Protein AF-A0A4R0Y4G9-F1 (afdb_monomer)

Structure (mmCIF, N/CA/C/O backbone):
data_AF-A0A4R0Y4G9-F1
#
_entry.id   AF-A0A4R0Y4G9-F1
#
loop_
_atom_site.group_PDB
_atom_site.id
_atom_site.type_symbol
_atom_site.label_atom_id
_atom_site.label_alt_id
_atom_site.label_comp_id
_atom_site.label_asym_id
_atom_site.label_entity_id
_atom_site.label_seq_id
_atom_site.pdbx_PDB_ins_code
_atom_site.Cartn_x
_atom_site.Cartn_y
_atom_site.Cartn_z
_atom_site.occupancy
_atom_site.B_iso_or_equiv
_atom_site.auth_seq_id
_atom_site.auth_comp_id
_atom_site.auth_asym_id
_atom_site.auth_atom_id
_atom_site.pdbx_PDB_model_num
ATOM 1 N N . MET A 1 1 ? 9.398 -50.790 73.396 1.00 39.19 1 MET A N 1
ATOM 2 C CA . MET A 1 1 ? 9.361 -51.479 72.088 1.00 39.19 1 MET A CA 1
ATOM 3 C C . MET A 1 1 ? 8.811 -50.507 71.046 1.00 39.19 1 MET A C 1
ATOM 5 O O . MET A 1 1 ? 7.707 -50.027 71.233 1.00 39.19 1 MET A O 1
ATOM 9 N N . ARG A 1 2 ? 9.654 -50.137 70.063 1.00 43.00 2 ARG A N 1
ATOM 10 C CA . ARG A 1 2 ? 9.392 -49.872 68.620 1.00 43.00 2 ARG A CA 1
ATOM 11 C C . ARG A 1 2 ? 7.901 -49.937 68.182 1.00 43.00 2 ARG A C 1
ATOM 13 O O . ARG A 1 2 ? 7.278 -50.936 68.502 1.00 43.00 2 ARG A O 1
ATOM 20 N N . ILE A 1 3 ? 7.268 -48.992 67.460 1.00 40.34 3 ILE A N 1
ATOM 21 C CA . ILE A 1 3 ? 7.596 -48.293 66.185 1.00 40.34 3 ILE A CA 1
ATOM 22 C C . ILE A 1 3 ? 6.554 -47.160 65.914 1.00 40.34 3 ILE A C 1
ATOM 24 O O . ILE A 1 3 ? 5.402 -47.286 66.319 1.00 40.34 3 ILE A O 1
ATOM 28 N N . LEU A 1 4 ? 6.971 -46.089 65.213 1.00 43.28 4 LEU A N 1
ATOM 29 C CA . LEU A 1 4 ? 6.187 -44.973 64.618 1.00 43.28 4 LEU A CA 1
ATOM 30 C C . LEU A 1 4 ? 5.422 -45.385 63.334 1.00 43.28 4 LEU A C 1
ATOM 32 O O . LEU A 1 4 ? 5.876 -46.291 62.639 1.00 43.28 4 LEU A O 1
ATOM 36 N N . PRO A 1 5 ? 4.347 -44.671 62.939 1.00 47.53 5 PRO A N 1
ATOM 37 C CA . PRO A 1 5 ? 4.454 -43.738 61.793 1.00 47.53 5 PRO A CA 1
ATOM 38 C C . PRO A 1 5 ? 3.669 -42.421 62.035 1.00 47.53 5 PRO A C 1
ATOM 40 O O . PRO A 1 5 ? 2.628 -42.423 62.680 1.00 47.53 5 PRO A O 1
ATOM 43 N N . ALA A 1 6 ? 4.216 -41.229 61.746 1.00 42.06 6 ALA A N 1
ATOM 44 C CA . ALA A 1 6 ? 4.217 -40.546 60.436 1.00 42.06 6 ALA A CA 1
ATOM 45 C C . ALA A 1 6 ? 2.804 -40.527 59.798 1.00 42.06 6 ALA A C 1
ATOM 47 O O . ALA A 1 6 ? 2.247 -41.583 59.550 1.00 42.06 6 ALA A O 1
ATOM 48 N N . ALA A 1 7 ? 2.146 -39.413 59.476 1.00 43.97 7 ALA A N 1
ATOM 49 C CA . ALA A 1 7 ? 2.603 -38.061 59.201 1.00 43.97 7 ALA A CA 1
ATOM 50 C C . ALA A 1 7 ? 1.394 -37.092 59.133 1.00 43.97 7 ALA A C 1
ATOM 52 O O . ALA A 1 7 ? 0.306 -37.497 58.739 1.00 43.97 7 ALA A O 1
ATOM 53 N N . LEU A 1 8 ? 1.668 -35.831 59.494 1.00 39.72 8 LEU A N 1
ATOM 54 C CA . LEU A 1 8 ? 1.218 -34.555 58.905 1.00 39.72 8 LEU A CA 1
ATOM 55 C C . LEU A 1 8 ? -0.283 -34.325 58.618 1.00 39.72 8 LEU A C 1
ATOM 57 O O . LEU A 1 8 ? -0.879 -34.941 57.747 1.00 39.72 8 LEU A O 1
ATOM 61 N N . SER A 1 9 ? -0.907 -33.411 59.373 1.00 42.88 9 SER A N 1
ATOM 62 C CA . SER A 1 9 ? -1.106 -31.973 59.037 1.00 42.88 9 SER A CA 1
ATOM 63 C C . SER A 1 9 ? -2.327 -31.745 58.131 1.00 42.88 9 SER A C 1
ATOM 65 O O . SER A 1 9 ? -2.314 -32.078 56.956 1.00 42.88 9 SER A O 1
ATOM 67 N N . ALA A 1 10 ? -3.470 -31.355 58.701 1.00 41.53 10 ALA A N 1
ATOM 68 C CA . ALA A 1 10 ? -3.904 -29.962 58.914 1.00 41.53 10 ALA A CA 1
ATOM 69 C C . ALA A 1 10 ? -4.220 -29.229 57.585 1.00 41.53 10 ALA A C 1
ATOM 71 O O . ALA A 1 10 ? -3.326 -28.963 56.796 1.00 41.53 10 ALA A O 1
ATOM 72 N N . LEU A 1 11 ? -5.502 -29.089 57.220 1.00 42.09 11 LEU A N 1
ATOM 73 C CA . LEU A 1 11 ? -6.416 -27.972 57.551 1.00 42.09 11 LEU A CA 1
ATOM 74 C C . LEU A 1 11 ? -6.155 -26.705 56.710 1.00 42.09 11 LEU A C 1
ATOM 76 O O . LEU A 1 11 ? -5.132 -26.060 56.887 1.00 42.09 11 LEU A O 1
ATOM 80 N N . LEU A 1 12 ? -7.154 -26.328 55.892 1.00 39.47 12 LEU A N 1
ATOM 81 C CA . LEU A 1 12 ? -7.816 -25.002 55.818 1.00 39.47 12 LEU A CA 1
ATOM 82 C C . LEU A 1 12 ? -8.178 -24.546 54.386 1.00 39.47 12 LEU A C 1
ATOM 84 O O . LEU A 1 12 ? -7.327 -24.285 53.549 1.00 39.47 12 LEU A O 1
ATOM 88 N N . LEU A 1 13 ? -9.496 -24.376 54.222 1.00 42.19 13 LEU A N 1
ATOM 89 C CA . LEU A 1 13 ? -10.208 -23.193 53.715 1.00 42.19 13 LEU A CA 1
ATOM 90 C C . LEU A 1 13 ? -10.055 -22.734 52.255 1.00 42.19 13 LEU A C 1
ATOM 92 O O . LEU A 1 13 ? -9.053 -22.178 51.833 1.00 42.19 13 LEU A O 1
ATOM 96 N N . ALA A 1 14 ? -11.210 -22.817 51.588 1.00 44.09 14 ALA A N 1
ATOM 97 C CA . ALA A 1 14 ? -11.947 -21.703 50.987 1.00 44.09 14 ALA A CA 1
ATOM 98 C C . ALA A 1 14 ? -11.194 -20.750 50.043 1.00 44.09 14 ALA A C 1
ATOM 100 O O . ALA A 1 14 ? -10.453 -19.865 50.454 1.00 44.09 14 ALA A O 1
ATOM 101 N N . GLY A 1 15 ? -11.582 -20.815 48.772 1.00 35.09 15 GLY A N 1
ATOM 102 C CA . GLY A 1 15 ? -11.383 -19.734 47.822 1.00 35.09 15 GLY A CA 1
ATOM 103 C C . GLY A 1 15 ? -12.226 -19.967 46.581 1.00 35.09 15 GLY A C 1
ATOM 104 O O . GLY A 1 15 ? -11.859 -20.762 45.722 1.00 35.09 15 GLY A O 1
ATOM 105 N N . C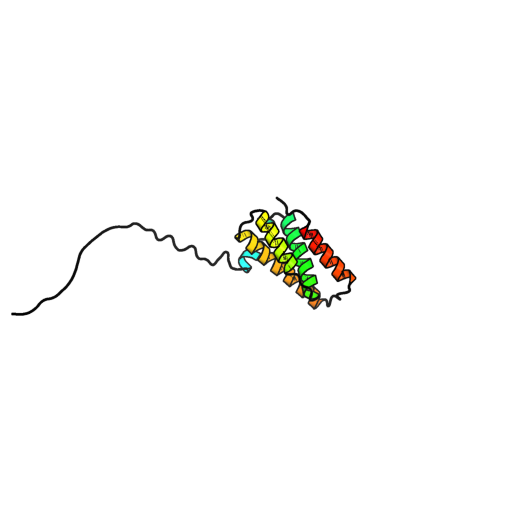YS A 1 16 ? -13.360 -19.269 46.486 1.00 44.69 16 CYS A N 1
ATOM 106 C CA . CYS A 1 16 ? -14.013 -19.007 45.210 1.00 44.69 16 CYS A CA 1
ATOM 107 C C . CYS A 1 16 ? -12.966 -18.462 44.238 1.00 44.69 16 CYS A C 1
ATOM 109 O O . CYS A 1 16 ? -12.461 -17.353 44.387 1.00 44.69 16 CYS A O 1
ATOM 111 N N . SER A 1 1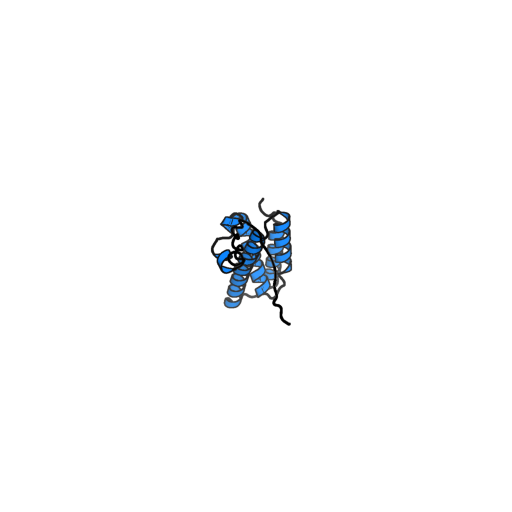7 ? -12.655 -19.239 43.219 1.00 38.88 17 SER A N 1
ATOM 112 C CA . SER A 1 17 ? -12.094 -18.725 41.987 1.00 38.88 17 SER A CA 1
ATOM 113 C C . SER A 1 17 ? -12.743 -19.537 40.890 1.00 38.88 17 SER A C 1
ATOM 115 O O . SER A 1 17 ? -12.303 -20.631 40.551 1.00 38.88 17 SER A O 1
ATOM 117 N N . THR A 1 18 ? -13.845 -19.008 40.357 1.00 49.03 18 THR A N 1
ATOM 118 C CA . THR A 1 18 ? -14.211 -19.266 38.969 1.00 49.03 18 THR A CA 1
ATOM 119 C C . THR A 1 18 ? -12.967 -18.944 38.163 1.00 49.03 18 THR A C 1
ATOM 121 O O . THR A 1 18 ? -12.645 -17.772 37.957 1.00 49.03 18 THR A O 1
ATOM 124 N N . ALA A 1 19 ? -12.217 -19.984 37.807 1.00 42.25 19 ALA A N 1
ATOM 125 C CA . ALA A 1 19 ? -11.122 -19.882 36.875 1.00 42.25 19 ALA A CA 1
ATOM 126 C C . ALA A 1 19 ? -11.721 -19.272 35.610 1.00 42.25 19 ALA A C 1
ATOM 128 O O . ALA A 1 19 ? -12.473 -19.918 34.880 1.00 42.25 19 ALA A O 1
ATOM 129 N N . ARG A 1 20 ? -11.462 -17.978 35.407 1.00 50.62 20 ARG A N 1
ATOM 130 C CA . ARG A 1 20 ? -11.681 -17.320 34.132 1.00 50.62 20 ARG A CA 1
ATOM 131 C C . ARG A 1 20 ? -10.846 -18.137 33.161 1.00 50.62 20 ARG A C 1
ATOM 133 O O . ARG A 1 20 ? -9.622 -18.150 33.283 1.00 50.62 20 ARG A O 1
ATOM 140 N N . ALA A 1 21 ? -11.519 -18.905 32.305 1.00 49.12 21 ALA A N 1
ATOM 141 C CA . ALA A 1 21 ? -10.855 -19.661 31.261 1.00 49.12 21 ALA A CA 1
ATOM 142 C C . ALA A 1 21 ? -9.854 -18.713 30.584 1.00 49.12 21 ALA A C 1
ATOM 144 O O . ALA A 1 21 ? -10.224 -1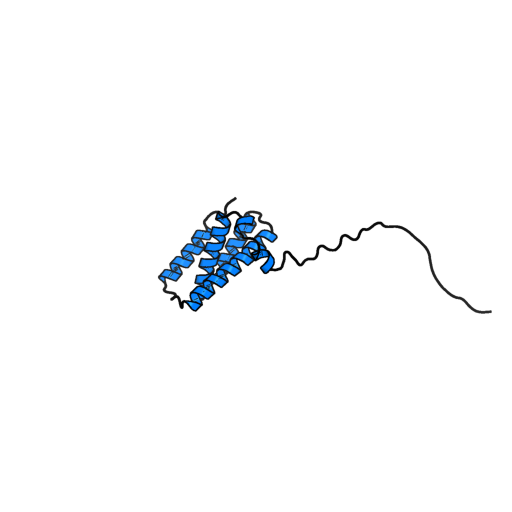7.5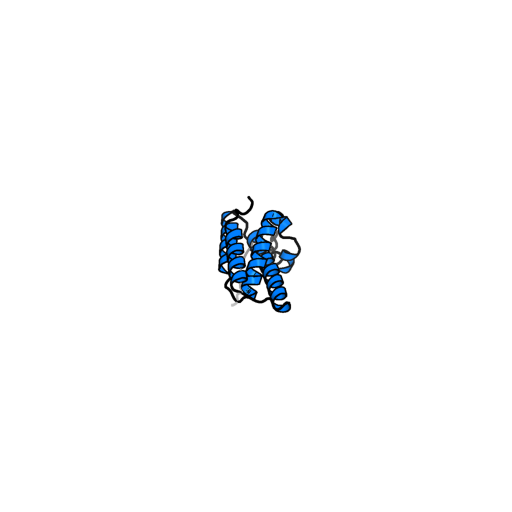60 30.317 1.00 49.12 21 ALA A O 1
ATOM 145 N N . PRO A 1 22 ? -8.591 -19.126 30.382 1.00 46.66 22 PRO A N 1
ATOM 146 C CA . PRO A 1 22 ? -7.647 -18.289 29.666 1.00 46.66 22 PRO A CA 1
ATOM 147 C C . PRO A 1 22 ? -8.299 -17.937 28.332 1.00 46.66 22 PRO A C 1
ATOM 149 O O . PRO A 1 22 ? -8.757 -18.832 27.619 1.00 46.66 22 PRO A O 1
ATOM 152 N N . ALA A 1 23 ? -8.418 -16.639 28.041 1.00 51.50 23 ALA A N 1
ATOM 153 C CA . ALA A 1 23 ? -8.834 -16.176 26.728 1.00 51.50 23 ALA A CA 1
ATOM 154 C C . ALA A 1 23 ? -7.919 -16.877 25.727 1.00 51.50 23 ALA A C 1
ATOM 156 O O . ALA A 1 23 ? -6.714 -16.641 25.740 1.00 51.50 23 ALA A O 1
ATOM 157 N N . THR A 1 24 ? -8.464 -17.820 24.961 1.00 48.00 24 THR A N 1
ATOM 158 C CA . THR A 1 24 ? -7.712 -18.593 23.976 1.00 48.00 24 THR A CA 1
ATOM 159 C C . THR A 1 24 ? -7.015 -17.606 23.044 1.00 48.00 24 THR A C 1
ATOM 161 O O . THR A 1 24 ? -7.706 -16.924 22.281 1.00 48.00 24 THR A O 1
ATOM 164 N N . PRO A 1 25 ? -5.675 -17.501 23.078 1.00 46.53 25 PRO A N 1
ATOM 165 C CA . PRO A 1 25 ? -4.951 -16.688 22.122 1.00 46.53 25 PRO A CA 1
ATOM 166 C C . PRO A 1 25 ? -4.926 -17.498 20.827 1.00 46.53 25 PRO A C 1
ATOM 168 O O . PRO A 1 25 ? -4.064 -18.350 20.634 1.00 46.53 25 PRO A O 1
ATOM 171 N N . GLY A 1 26 ? -5.947 -17.344 19.984 1.00 47.56 26 GLY A N 1
ATOM 172 C CA . GLY A 1 26 ? -6.051 -18.201 18.799 1.00 47.56 26 GLY A CA 1
ATOM 173 C C . GLY A 1 26 ? -7.036 -17.785 17.716 1.00 47.56 26 GLY A C 1
ATOM 174 O O . GLY A 1 26 ? -6.906 -18.271 16.601 1.00 47.56 26 GLY A O 1
ATOM 175 N N . ALA A 1 27 ? -7.992 -16.892 17.992 1.00 49.28 27 ALA A N 1
ATOM 176 C CA . ALA A 1 27 ? -8.964 -16.465 16.977 1.00 49.28 27 ALA A CA 1
ATOM 177 C C . ALA A 1 27 ? -8.572 -15.150 16.274 1.00 49.28 27 ALA A C 1
ATOM 179 O O . ALA A 1 27 ? -8.765 -15.021 15.065 1.00 49.28 27 ALA A O 1
ATOM 180 N N . GLU A 1 28 ? -7.980 -14.198 17.002 1.00 51.97 28 GLU A N 1
ATOM 181 C CA . GLU A 1 28 ? -7.550 -12.894 16.458 1.00 51.97 28 GLU A CA 1
ATOM 182 C C . GLU A 1 28 ? -6.211 -12.956 15.704 1.00 51.97 28 GLU A C 1
ATOM 184 O O . GLU A 1 28 ? -5.855 -12.020 14.993 1.00 51.97 28 GLU A O 1
ATOM 189 N N . SER A 1 29 ? -5.475 -14.066 15.816 1.00 64.31 29 SER A N 1
ATOM 190 C CA . SER A 1 29 ? -4.170 -14.250 15.174 1.00 64.31 29 SER A CA 1
ATOM 191 C C . SER A 1 29 ? -4.204 -15.036 13.860 1.00 64.31 29 SER A C 1
ATOM 193 O O . SER A 1 29 ? -3.183 -15.062 13.173 1.00 64.31 29 SER A O 1
ATOM 195 N N . ASP A 1 30 ? -5.332 -15.647 13.476 1.00 83.38 30 ASP A N 1
ATOM 196 C CA . ASP A 1 30 ? -5.461 -16.318 12.175 1.00 83.38 30 ASP A CA 1
ATOM 197 C C . ASP A 1 30 ? -5.597 -15.273 11.048 1.00 83.38 30 ASP A C 1
ATOM 199 O O . ASP A 1 30 ? -6.589 -14.544 10.991 1.00 83.38 30 ASP A O 1
ATOM 203 N N . PRO A 1 31 ? -4.660 -15.192 10.085 1.00 82.62 31 PRO A N 1
ATOM 204 C CA . PRO A 1 31 ? -4.783 -14.263 8.966 1.00 82.62 31 PRO A CA 1
ATOM 205 C C . PRO A 1 31 ? -6.079 -14.446 8.163 1.00 82.62 31 PRO A C 1
ATOM 207 O O . PRO A 1 31 ? -6.589 -13.481 7.596 1.00 82.62 31 PRO A O 1
ATOM 210 N N . ARG A 1 32 ? -6.643 -15.662 8.110 1.00 86.19 32 ARG A N 1
ATOM 211 C CA . ARG A 1 32 ? -7.906 -15.905 7.397 1.00 86.19 32 ARG A CA 1
ATOM 212 C C . ARG A 1 32 ? -9.096 -15.269 8.103 1.00 86.19 32 ARG A C 1
ATOM 214 O O . ARG A 1 32 ? -9.964 -14.727 7.421 1.00 86.19 32 ARG A O 1
ATOM 221 N N . SER A 1 33 ? -9.129 -15.292 9.436 1.00 85.25 33 SER A N 1
ATOM 222 C CA . SER A 1 33 ? -10.194 -14.636 10.201 1.00 85.25 33 SER A CA 1
ATOM 223 C C . SER A 1 33 ? -10.138 -13.115 10.018 1.00 85.25 33 SER A C 1
ATOM 225 O O . SER A 1 33 ? -11.170 -12.470 9.837 1.00 85.25 33 SER A O 1
ATOM 227 N N . LEU A 1 34 ? -8.934 -12.541 9.927 1.00 86.69 34 LEU A N 1
ATOM 228 C CA . LEU A 1 34 ? -8.735 -11.113 9.660 1.00 86.69 34 LEU A CA 1
ATOM 229 C C . LEU A 1 34 ? -9.180 -10.686 8.249 1.00 86.69 34 LEU A C 1
ATOM 231 O O . LEU A 1 34 ? -9.637 -9.553 8.075 1.00 86.69 34 LEU A O 1
ATOM 235 N N . LEU A 1 35 ? -9.099 -11.583 7.261 1.00 90.56 35 LEU A N 1
ATOM 236 C CA . LEU A 1 35 ? -9.596 -11.354 5.896 1.00 90.56 35 LEU A CA 1
ATOM 237 C C . LEU A 1 35 ? -11.110 -11.574 5.745 1.00 90.56 35 LEU A C 1
ATOM 239 O O . LEU A 1 35 ? -11.686 -11.133 4.752 1.00 90.56 35 LEU A O 1
ATOM 243 N N . ALA A 1 36 ? -11.772 -12.230 6.703 1.00 90.00 36 ALA A N 1
ATOM 244 C CA . ALA A 1 36 ? -13.213 -12.498 6.633 1.00 90.00 36 ALA A CA 1
ATOM 245 C C . ALA A 1 36 ? -14.058 -11.218 6.703 1.00 90.00 36 ALA A C 1
ATOM 247 O O . ALA A 1 36 ? -15.181 -11.169 6.203 1.00 90.00 36 ALA A O 1
ATOM 248 N N . THR A 1 37 ? -13.512 -10.164 7.302 1.00 88.56 37 THR A N 1
ATOM 249 C CA . THR A 1 37 ? -14.179 -8.874 7.412 1.00 88.56 37 THR A CA 1
ATOM 250 C C . THR A 1 37 ? -13.400 -7.838 6.588 1.00 88.56 37 THR A C 1
ATOM 252 O O . THR A 1 37 ? -12.192 -7.682 6.790 1.00 88.56 37 THR A O 1
ATOM 255 N N . PRO A 1 38 ? -14.053 -7.112 5.662 1.00 93.06 38 PRO A N 1
ATOM 256 C CA . PRO A 1 38 ? -13.400 -6.088 4.852 1.00 93.06 38 PRO A CA 1
ATOM 257 C C . PRO A 1 38 ? -12.705 -5.020 5.700 1.00 93.06 38 PRO A C 1
ATOM 259 O O . PRO A 1 38 ? -13.268 -4.537 6.685 1.00 93.06 38 PRO A O 1
ATOM 262 N N . LEU A 1 39 ? -11.515 -4.582 5.280 1.00 94.19 39 LEU A N 1
ATOM 263 C CA . LEU A 1 39 ? -10.763 -3.536 5.986 1.00 94.19 39 LEU A CA 1
ATOM 264 C C . LEU A 1 39 ? -11.552 -2.220 6.112 1.00 94.19 39 LEU A C 1
ATOM 266 O O . LEU A 1 39 ? -11.462 -1.539 7.129 1.00 94.19 39 LEU A O 1
ATOM 270 N N . ALA A 1 40 ? -12.387 -1.901 5.117 1.00 94.12 40 ALA A N 1
ATOM 271 C CA . ALA A 1 40 ? -13.240 -0.712 5.116 1.00 94.12 40 ALA A CA 1
ATOM 272 C C . ALA A 1 40 ? -14.255 -0.679 6.271 1.00 94.12 40 ALA A C 1
ATOM 274 O O . ALA A 1 40 ? -14.650 0.401 6.693 1.00 94.12 40 ALA A O 1
ATOM 275 N N . GLN A 1 41 ? -14.654 -1.837 6.808 1.00 91.00 41 GLN A N 1
ATOM 276 C CA . GLN A 1 41 ? -15.528 -1.896 7.987 1.00 91.00 41 GLN A CA 1
ATOM 277 C C . GLN A 1 41 ? -14.786 -1.544 9.284 1.00 91.00 41 GLN A C 1
ATOM 279 O O . GLN A 1 41 ? -15.422 -1.294 10.299 1.00 91.00 41 GLN A O 1
ATOM 284 N N . THR A 1 42 ? -13.451 -1.532 9.257 1.00 89.38 42 THR A N 1
ATOM 285 C CA . THR A 1 42 ? -12.602 -1.196 10.406 1.00 89.38 42 THR A CA 1
ATOM 286 C C . THR A 1 42 ? -12.096 0.241 10.335 1.00 89.38 42 THR A C 1
ATOM 288 O O . THR A 1 42 ? -12.115 0.939 11.338 1.00 89.38 42 THR A O 1
ATOM 291 N N . LEU A 1 43 ? -11.658 0.692 9.155 1.00 90.00 43 LEU A N 1
ATOM 292 C CA . LEU A 1 43 ? -10.976 1.985 8.989 1.00 90.00 43 LEU A CA 1
ATOM 293 C C . LEU A 1 43 ? -11.791 3.021 8.204 1.00 90.00 43 LEU A C 1
ATOM 295 O O . LEU A 1 43 ? -11.341 4.146 8.018 1.00 90.00 43 LEU A O 1
ATOM 299 N N . GLY A 1 44 ? -12.961 2.638 7.692 1.00 92.81 44 GLY A N 1
ATOM 300 C CA . GLY A 1 44 ? -13.676 3.408 6.680 1.00 92.81 44 GLY A CA 1
ATOM 301 C C . GLY A 1 44 ? -13.166 3.133 5.260 1.00 92.81 44 GLY A C 1
ATOM 302 O O . GLY A 1 44 ? -12.062 2.628 5.035 1.00 92.81 44 GLY A O 1
ATOM 303 N N . ALA A 1 45 ? -14.012 3.438 4.274 1.00 93.25 45 ALA A N 1
ATOM 304 C CA . ALA A 1 45 ? -13.751 3.127 2.868 1.00 93.25 45 ALA A CA 1
ATOM 305 C C . ALA A 1 45 ? -12.547 3.888 2.293 1.00 93.25 45 ALA A C 1
ATOM 307 O O . ALA A 1 45 ? -11.783 3.323 1.513 1.00 93.25 45 ALA A O 1
ATOM 308 N N . GLU A 1 46 ? -12.366 5.146 2.695 1.00 92.44 46 GLU A N 1
ATOM 309 C CA . GLU A 1 46 ? -11.287 6.004 2.200 1.00 92.44 46 GLU A CA 1
ATOM 310 C C . GLU A 1 46 ? -9.908 5.483 2.627 1.00 92.44 46 GLU A C 1
ATOM 312 O O . GLU A 1 46 ? -9.041 5.247 1.784 1.00 92.44 46 GLU A O 1
ATOM 317 N N . GLU A 1 47 ? -9.726 5.220 3.923 1.00 93.06 47 GLU A N 1
ATOM 318 C CA . GLU A 1 47 ? -8.458 4.729 4.465 1.00 93.06 47 GLU A CA 1
ATOM 319 C C . GLU A 1 47 ? -8.134 3.321 3.958 1.00 93.06 47 GLU A C 1
ATOM 321 O O . GLU A 1 47 ? -7.020 3.055 3.502 1.00 93.06 47 GLU A O 1
ATOM 326 N N . ALA A 1 48 ? -9.126 2.426 3.930 1.00 95.06 48 ALA A N 1
ATOM 327 C CA . ALA A 1 48 ? -8.947 1.105 3.337 1.00 95.06 48 ALA A CA 1
ATOM 328 C C . ALA A 1 48 ? -8.577 1.188 1.845 1.00 95.06 48 ALA A C 1
ATOM 330 O O . ALA A 1 48 ? -7.766 0.392 1.367 1.00 95.06 48 ALA A O 1
ATOM 331 N N . GLY A 1 49 ? -9.129 2.165 1.118 1.00 95.75 49 GLY A N 1
ATOM 332 C CA . GLY A 1 49 ? -8.777 2.461 -0.268 1.00 95.75 49 GLY A CA 1
ATOM 333 C C . GLY A 1 49 ? -7.324 2.911 -0.427 1.00 95.75 49 GLY A C 1
ATOM 334 O O . GLY A 1 49 ? -6.623 2.393 -1.299 1.00 95.75 49 GLY A O 1
ATOM 335 N N . ARG A 1 50 ? -6.835 3.805 0.443 1.00 94.56 50 ARG A N 1
ATOM 336 C CA . ARG A 1 50 ? -5.420 4.224 0.466 1.00 94.56 50 ARG A CA 1
ATOM 337 C C . ARG A 1 50 ? -4.480 3.051 0.724 1.00 94.56 50 ARG A C 1
ATOM 339 O O . ARG A 1 50 ? -3.527 2.852 -0.031 1.00 94.56 50 ARG A O 1
ATOM 346 N N . ILE A 1 51 ? -4.771 2.241 1.741 1.00 96.00 51 ILE A N 1
ATOM 347 C CA . ILE A 1 51 ? -3.960 1.066 2.097 1.00 96.00 51 ILE A CA 1
ATOM 348 C C . ILE A 1 51 ? -3.940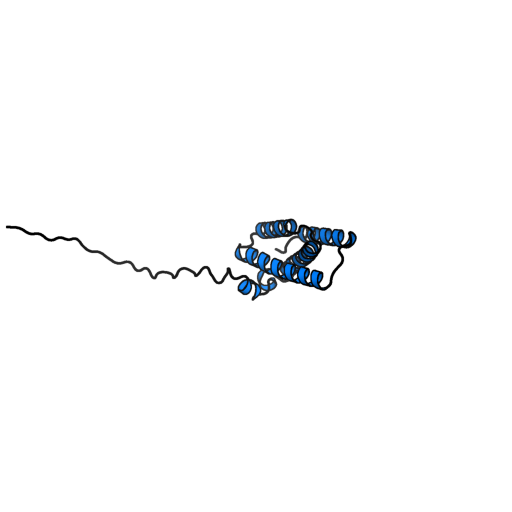 0.060 0.945 1.00 96.00 51 ILE A C 1
ATOM 350 O O . ILE A 1 51 ? -2.886 -0.488 0.615 1.00 96.00 51 ILE A O 1
ATOM 354 N N . ARG A 1 52 ? -5.082 -0.151 0.281 1.00 97.62 52 ARG A N 1
ATOM 355 C CA . ARG A 1 52 ? -5.160 -1.000 -0.910 1.00 97.62 52 ARG A CA 1
ATOM 356 C C . ARG A 1 52 ? -4.316 -0.458 -2.058 1.00 97.62 52 ARG A C 1
ATOM 358 O O . ARG A 1 52 ? -3.517 -1.206 -2.613 1.00 97.62 52 ARG A O 1
ATOM 365 N N . ALA A 1 53 ? -4.443 0.826 -2.385 1.00 96.88 53 ALA A N 1
ATOM 366 C CA . ALA A 1 53 ? -3.662 1.450 -3.451 1.00 96.88 53 ALA A CA 1
ATOM 367 C C . ALA A 1 53 ? -2.148 1.365 -3.184 1.00 96.88 53 ALA A C 1
ATOM 369 O O . ALA A 1 53 ? -1.368 1.168 -4.118 1.00 96.88 53 ALA A O 1
ATOM 370 N N . MET A 1 54 ? -1.740 1.468 -1.914 1.00 96.69 54 MET A N 1
ATOM 371 C CA . MET A 1 54 ? -0.355 1.263 -1.484 1.00 96.69 54 MET A CA 1
ATOM 372 C C . MET A 1 54 ? 0.084 -0.190 -1.677 1.00 96.69 54 MET A C 1
ATOM 374 O O . MET A 1 54 ? 1.169 -0.450 -2.194 1.00 96.69 54 MET A O 1
ATOM 378 N N . ALA A 1 55 ? -0.749 -1.151 -1.275 1.00 98.06 55 ALA A N 1
ATOM 379 C CA . ALA A 1 55 ? -0.468 -2.573 -1.436 1.00 98.06 55 ALA A CA 1
ATOM 380 C C . ALA A 1 55 ? -0.330 -2.975 -2.911 1.00 98.06 55 ALA A C 1
ATOM 382 O O . ALA A 1 55 ? 0.576 -3.728 -3.258 1.00 98.06 55 ALA A O 1
ATOM 383 N N . GLU A 1 56 ? -1.179 -2.433 -3.784 1.00 98.19 56 GLU A N 1
ATOM 384 C CA . GLU A 1 56 ? -1.116 -2.640 -5.233 1.00 98.19 56 GLU A CA 1
ATOM 385 C C . GLU A 1 56 ? 0.176 -2.049 -5.828 1.00 98.19 56 GLU A C 1
ATOM 387 O O . GLU A 1 56 ? 0.894 -2.742 -6.551 1.00 98.19 56 GLU A O 1
ATOM 392 N N . ALA A 1 57 ? 0.545 -0.815 -5.456 1.00 97.38 57 ALA A N 1
ATOM 393 C CA . ALA A 1 57 ? 1.812 -0.208 -5.876 1.00 97.38 57 ALA A CA 1
ATOM 394 C C . ALA A 1 57 ? 3.025 -1.031 -5.405 1.00 97.38 57 ALA A C 1
ATOM 396 O O . ALA A 1 57 ? 3.917 -1.341 -6.196 1.00 97.38 57 ALA A O 1
ATOM 397 N N . ASN A 1 58 ? 3.025 -1.466 -4.143 1.00 98.06 58 ASN A N 1
ATOM 398 C CA . ASN A 1 58 ? 4.066 -2.331 -3.589 1.00 98.06 58 ASN A CA 1
ATOM 399 C C . ASN A 1 58 ? 4.102 -3.709 -4.267 1.00 98.06 58 ASN A C 1
ATOM 401 O O . ASN A 1 58 ? 5.182 -4.263 -4.453 1.00 98.06 58 ASN A O 1
ATOM 405 N N . GLY A 1 59 ? 2.954 -4.250 -4.681 1.00 98.25 59 GLY A N 1
ATOM 406 C CA . GLY A 1 59 ? 2.870 -5.492 -5.452 1.00 98.25 59 GLY A CA 1
ATOM 407 C C . GLY A 1 59 ? 3.541 -5.378 -6.816 1.00 98.25 59 GLY A C 1
ATOM 408 O O . GLY A 1 59 ? 4.298 -6.271 -7.200 1.00 98.25 59 GLY A O 1
ATOM 409 N N . MET A 1 60 ? 3.345 -4.254 -7.507 1.00 98.31 60 MET A N 1
ATOM 410 C CA . MET A 1 60 ? 4.035 -3.963 -8.766 1.00 98.31 60 MET A CA 1
ATOM 411 C C . MET A 1 60 ? 5.539 -3.731 -8.571 1.00 98.31 60 MET A C 1
ATOM 413 O O . MET A 1 60 ? 6.345 -4.243 -9.348 1.00 98.31 60 MET A O 1
ATOM 417 N N . LEU A 1 61 ? 5.947 -3.028 -7.508 1.00 97.44 61 LEU A N 1
ATOM 418 C CA . LEU A 1 61 ? 7.365 -2.895 -7.151 1.00 97.44 61 LEU A CA 1
ATOM 419 C C . LEU A 1 61 ? 8.000 -4.269 -6.882 1.00 97.44 61 LEU A C 1
ATOM 421 O O . LEU A 1 61 ? 9.077 -4.555 -7.404 1.00 97.44 61 LEU A O 1
ATOM 425 N N . ALA A 1 62 ? 7.314 -5.137 -6.133 1.00 97.69 62 ALA A N 1
ATOM 426 C CA . ALA A 1 62 ? 7.775 -6.489 -5.832 1.00 97.69 62 ALA A CA 1
ATOM 427 C C . ALA A 1 62 ? 7.917 -7.354 -7.095 1.00 97.69 62 ALA A C 1
ATOM 429 O O . ALA A 1 62 ? 8.916 -8.060 -7.237 1.00 97.69 62 ALA A O 1
ATOM 430 N N . HIS A 1 63 ? 6.954 -7.279 -8.019 1.00 97.94 63 HIS A N 1
ATOM 431 C CA . HIS A 1 63 ? 7.036 -7.916 -9.338 1.00 97.94 63 HIS A CA 1
ATOM 432 C C . HIS A 1 63 ? 8.292 -7.458 -10.101 1.00 97.94 63 HIS A C 1
ATOM 434 O O . HIS A 1 63 ? 9.098 -8.279 -10.539 1.00 97.94 63 HIS A O 1
ATOM 440 N N . CYS A 1 64 ? 8.545 -6.147 -10.129 1.00 97.38 64 CYS A N 1
ATOM 441 C CA . CYS A 1 64 ? 9.737 -5.560 -10.742 1.00 97.38 64 CYS A CA 1
ATOM 442 C C . CYS A 1 64 ? 11.035 -5.729 -9.925 1.00 97.38 64 CYS A C 1
ATOM 444 O O . CYS A 1 64 ? 12.038 -5.083 -10.232 1.00 97.38 64 CYS A O 1
ATOM 446 N N . ARG A 1 65 ? 11.044 -6.586 -8.891 1.00 96.19 65 ARG A N 1
ATOM 447 C CA . ARG A 1 65 ? 12.195 -6.857 -8.004 1.00 96.19 65 ARG A CA 1
ATOM 448 C C . ARG A 1 65 ? 12.756 -5.610 -7.314 1.00 96.19 65 ARG A C 1
ATOM 450 O O . ARG A 1 65 ? 13.943 -5.540 -6.999 1.00 96.19 65 ARG A O 1
ATOM 457 N N . LEU A 1 66 ? 11.902 -4.626 -7.067 1.00 95.38 66 LEU A N 1
ATOM 458 C CA . LEU A 1 66 ? 12.236 -3.432 -6.309 1.00 95.38 66 LEU A CA 1
ATOM 459 C C . LEU A 1 66 ? 11.815 -3.579 -4.850 1.00 95.38 66 LEU A C 1
ATOM 461 O O . LEU A 1 66 ? 10.825 -4.235 -4.524 1.00 95.38 66 LEU A O 1
ATOM 465 N N . ARG A 1 67 ? 12.572 -2.916 -3.972 1.00 94.12 67 ARG A N 1
ATOM 466 C CA . ARG A 1 67 ? 12.261 -2.849 -2.544 1.00 94.12 67 ARG A CA 1
ATOM 467 C C . ARG A 1 67 ? 10.974 -2.065 -2.322 1.00 94.12 67 ARG A C 1
ATOM 469 O O . ARG A 1 67 ? 10.827 -0.954 -2.826 1.00 94.12 67 ARG A O 1
ATOM 476 N N . TRP A 1 68 ? 10.086 -2.634 -1.523 1.00 95.75 68 TRP A N 1
ATOM 477 C CA . TRP A 1 68 ? 8.792 -2.052 -1.160 1.00 95.75 68 TRP A CA 1
ATOM 478 C C . TRP A 1 68 ? 8.587 -2.004 0.360 1.00 95.75 68 TRP A C 1
ATOM 480 O O . TRP A 1 68 ? 7.719 -1.287 0.858 1.00 95.75 68 TRP A O 1
ATOM 490 N N . GLU A 1 69 ? 9.414 -2.728 1.115 1.00 96.25 69 GLU A N 1
ATOM 491 C CA . GLU A 1 69 ? 9.303 -2.902 2.563 1.00 96.25 69 GLU A CA 1
ATOM 492 C C . GLU A 1 69 ? 9.426 -1.565 3.304 1.00 96.25 69 GLU A C 1
ATOM 494 O O . GLU A 1 69 ? 8.775 -1.360 4.324 1.00 96.25 69 GLU A O 1
ATOM 499 N N . GLY A 1 70 ? 10.207 -0.623 2.760 1.00 94.62 70 GLY A N 1
ATOM 500 C CA . GL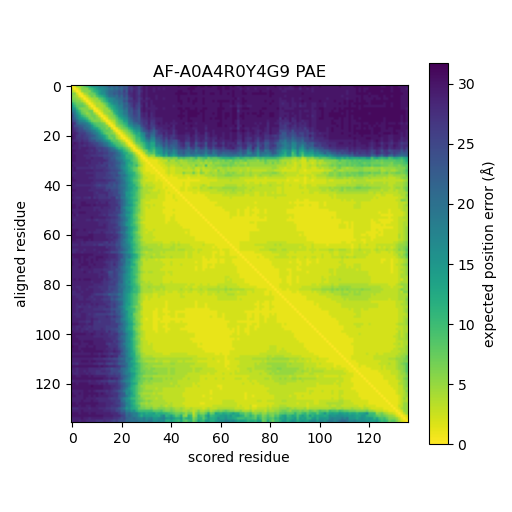Y A 1 70 ? 10.339 0.729 3.310 1.00 94.62 70 GLY A CA 1
ATOM 501 C C . GLY A 1 70 ? 9.036 1.535 3.254 1.00 94.62 70 GLY A C 1
ATOM 502 O O . GLY A 1 70 ? 8.717 2.239 4.211 1.00 94.62 70 GLY A O 1
ATOM 503 N N . TYR A 1 71 ? 8.252 1.393 2.178 1.00 95.50 71 TYR A N 1
ATOM 504 C CA . TYR A 1 71 ? 6.942 2.043 2.064 1.00 95.50 71 TYR A CA 1
ATOM 505 C C . TYR A 1 71 ? 5.947 1.449 3.055 1.00 95.50 71 TYR A C 1
ATOM 507 O O . TYR A 1 71 ? 5.234 2.186 3.733 1.00 95.50 71 TYR A O 1
ATOM 515 N N . PHE A 1 72 ? 5.939 0.119 3.182 1.00 96.00 72 PHE A N 1
ATOM 516 C CA . PHE A 1 72 ? 5.102 -0.565 4.163 1.00 96.00 72 PHE A CA 1
ATOM 517 C C . PHE A 1 72 ? 5.463 -0.159 5.598 1.00 96.00 72 PHE A C 1
ATOM 519 O O . PHE A 1 72 ? 4.576 0.221 6.356 1.00 96.00 72 PHE A O 1
ATOM 526 N N . GLY A 1 73 ? 6.753 -0.152 5.947 1.00 96.06 73 GLY A N 1
ATOM 527 C CA . GLY A 1 73 ? 7.225 0.274 7.265 1.00 96.06 73 GLY A CA 1
ATOM 528 C C . GLY A 1 73 ? 6.767 1.692 7.609 1.00 96.06 73 GLY A C 1
ATOM 529 O O . GLY A 1 73 ? 6.123 1.894 8.636 1.00 96.06 73 GLY A O 1
ATOM 530 N N . ARG A 1 74 ? 6.993 2.657 6.707 1.00 95.06 74 ARG A N 1
ATOM 531 C CA . ARG A 1 74 ? 6.536 4.046 6.891 1.00 95.06 74 ARG A CA 1
ATOM 532 C C . ARG A 1 74 ? 5.021 4.155 7.040 1.00 95.06 74 ARG A C 1
ATOM 534 O O . ARG A 1 74 ? 4.567 4.848 7.942 1.00 95.06 74 ARG A O 1
ATOM 541 N N . MET A 1 75 ? 4.251 3.454 6.206 1.00 95.06 75 MET A N 1
ATOM 542 C CA . MET A 1 75 ? 2.790 3.415 6.322 1.00 95.06 75 MET A CA 1
ATOM 543 C C . MET A 1 75 ? 2.376 2.887 7.700 1.00 95.06 75 MET A C 1
ATOM 545 O O . MET A 1 75 ? 1.557 3.506 8.367 1.00 95.06 75 MET A O 1
ATOM 549 N N . THR A 1 76 ? 2.957 1.779 8.170 1.00 93.62 76 THR A N 1
ATOM 550 C CA . THR A 1 76 ? 2.622 1.242 9.497 1.00 93.62 76 THR A CA 1
ATOM 551 C C . THR A 1 76 ? 2.998 2.196 10.628 1.00 93.62 76 THR A C 1
ATOM 553 O O . THR A 1 76 ? 2.220 2.325 11.565 1.00 93.62 76 THR A O 1
ATOM 556 N N . THR A 1 77 ? 4.121 2.916 10.532 1.00 94.06 77 THR A N 1
ATOM 557 C CA . THR A 1 77 ? 4.479 3.969 11.497 1.00 94.06 77 THR A CA 1
ATOM 558 C C . THR A 1 77 ? 3.431 5.081 11.518 1.00 94.06 77 THR A C 1
ATOM 560 O O . THR A 1 77 ? 2.949 5.412 12.591 1.00 94.06 77 THR A O 1
ATOM 563 N N . GLN A 1 78 ? 2.981 5.569 10.358 1.00 93.31 78 GLN A N 1
ATOM 564 C CA . GLN A 1 78 ? 1.922 6.586 10.292 1.00 93.31 78 GLN A CA 1
ATOM 565 C C . GLN A 1 78 ? 0.616 6.121 10.945 1.00 93.31 78 GLN A C 1
ATOM 567 O O . GLN A 1 78 ? -0.027 6.884 11.656 1.00 93.31 78 GLN A O 1
ATOM 572 N N . GLN A 1 79 ? 0.231 4.858 10.745 1.00 93.31 79 GLN A N 1
ATOM 573 C CA . GLN A 1 79 ? -0.959 4.301 11.394 1.00 93.31 79 GLN A CA 1
ATOM 574 C C . GLN A 1 79 ? -0.798 4.230 12.919 1.00 93.31 79 GLN A C 1
ATOM 576 O O . GLN A 1 79 ? -1.764 4.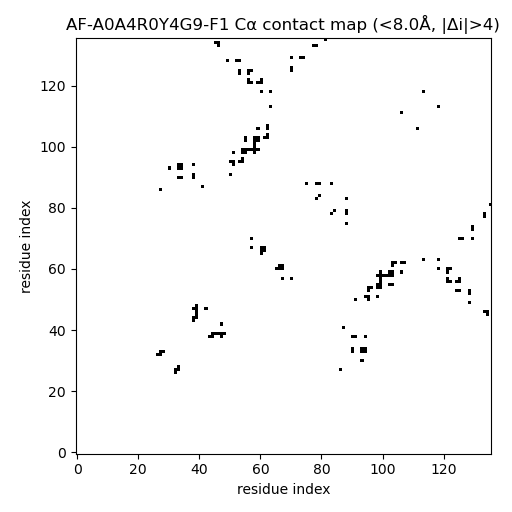433 13.651 1.00 93.31 79 GLN A O 1
ATOM 581 N N . ARG A 1 80 ? 0.420 3.977 13.413 1.00 93.44 80 ARG A N 1
ATOM 582 C CA . ARG A 1 80 ? 0.727 4.011 14.850 1.00 93.44 80 ARG A CA 1
ATOM 583 C C . ARG A 1 80 ? 0.674 5.425 15.413 1.00 93.44 80 ARG A C 1
ATOM 585 O O . ARG A 1 80 ? 0.118 5.607 16.491 1.00 93.44 80 ARG A O 1
ATOM 592 N N . ASP A 1 81 ? 1.167 6.409 14.668 1.00 92.62 81 ASP A N 1
ATOM 593 C CA . ASP A 1 81 ? 1.119 7.824 15.056 1.00 92.62 81 ASP A CA 1
ATOM 594 C C . ASP A 1 81 ? -0.328 8.349 15.168 1.00 92.62 81 ASP A C 1
ATOM 596 O O . ASP A 1 81 ? -0.596 9.285 15.918 1.00 92.62 81 ASP A O 1
ATOM 600 N N . LEU A 1 82 ? -1.283 7.700 14.489 1.00 89.88 82 LEU A N 1
ATOM 601 C CA . LEU A 1 82 ? -2.724 7.933 14.644 1.00 89.88 82 LEU A CA 1
ATOM 602 C C . LEU A 1 82 ? -3.363 7.225 15.854 1.00 89.88 82 LEU A C 1
ATOM 604 O O . LEU A 1 82 ? -4.585 7.226 15.986 1.00 89.88 82 LEU A O 1
ATOM 608 N N . ASN A 1 83 ? -2.579 6.607 16.737 1.00 92.06 83 ASN A N 1
ATOM 609 C CA . ASN A 1 83 ? -3.066 5.821 17.876 1.00 92.06 83 ASN A CA 1
ATOM 610 C C . ASN A 1 83 ? -3.953 4.618 17.490 1.00 92.06 83 ASN A C 1
ATOM 612 O O . ASN A 1 83 ? -4.824 4.219 18.267 1.00 92.06 83 ASN A O 1
ATOM 616 N N . ARG A 1 84 ? -3.740 4.008 16.313 1.00 90.81 84 ARG A N 1
ATOM 617 C CA . ARG A 1 84 ? -4.400 2.738 15.957 1.00 90.81 84 ARG A CA 1
ATOM 618 C C . ARG A 1 84 ? -3.982 1.629 16.919 1.00 90.81 84 ARG A C 1
ATOM 620 O O . ARG A 1 84 ? -2.814 1.520 17.297 1.00 90.81 84 ARG A O 1
ATOM 627 N N . SER A 1 85 ? -4.930 0.767 17.270 1.00 92.62 85 SER A N 1
ATOM 628 C CA . SER A 1 85 ? -4.664 -0.409 18.100 1.00 92.62 85 SER A CA 1
ATOM 629 C C . SER A 1 85 ? -3.783 -1.432 17.371 1.00 92.62 85 SER A C 1
ATOM 631 O O . SER A 1 85 ? -3.802 -1.529 16.143 1.00 92.62 85 SER A O 1
ATOM 633 N N . GLU A 1 86 ? -3.050 -2.270 18.113 1.00 91.94 86 GLU A N 1
ATOM 634 C CA . GLU A 1 86 ? -2.255 -3.355 17.508 1.00 91.94 86 GLU A CA 1
ATOM 635 C C . GLU A 1 86 ? -3.107 -4.311 16.661 1.00 91.94 86 GLU A C 1
ATOM 637 O O . GLU A 1 86 ? -2.650 -4.784 15.621 1.00 91.94 86 GLU A O 1
ATOM 642 N N . ALA A 1 87 ? -4.359 -4.555 17.061 1.00 90.69 87 ALA A N 1
ATOM 643 C CA . ALA A 1 87 ? -5.291 -5.390 16.308 1.00 90.69 87 ALA A CA 1
ATOM 644 C C . ALA A 1 87 ? -5.629 -4.775 14.938 1.00 90.69 87 ALA A C 1
ATOM 646 O O . ALA A 1 87 ? -5.640 -5.474 13.921 1.00 90.69 87 ALA A O 1
ATOM 647 N N . GLU A 1 88 ? -5.848 -3.458 14.879 1.00 93.00 88 GLU A N 1
ATOM 648 C CA . GLU A 1 88 ? -6.035 -2.747 13.611 1.00 93.00 88 GLU A CA 1
ATOM 649 C C . GLU A 1 88 ? -4.765 -2.788 12.760 1.00 93.00 88 GLU A C 1
ATOM 651 O O . GLU A 1 88 ? -4.846 -3.091 11.571 1.00 93.00 88 GLU A O 1
ATOM 656 N N . ILE A 1 89 ? -3.586 -2.561 13.350 1.00 94.44 89 ILE A N 1
ATOM 657 C CA . ILE A 1 89 ? -2.308 -2.622 12.624 1.00 94.44 89 ILE A CA 1
ATOM 658 C C . ILE A 1 89 ? -2.061 -4.017 12.039 1.00 94.44 89 ILE A C 1
ATOM 660 O O . ILE A 1 89 ? -1.682 -4.144 10.872 1.00 94.44 89 ILE A O 1
ATOM 664 N N . GLN A 1 90 ? -2.316 -5.076 12.808 1.00 93.75 90 GLN A N 1
ATOM 665 C CA . GLN A 1 90 ? -2.196 -6.454 12.335 1.00 93.75 90 GLN A CA 1
ATOM 666 C C . GLN A 1 90 ? -3.134 -6.714 11.154 1.00 93.75 90 GLN A C 1
ATOM 668 O O . GLN A 1 90 ? -2.748 -7.318 10.151 1.00 93.75 90 GLN A O 1
ATOM 673 N N . ARG A 1 91 ? -4.362 -6.210 11.236 1.00 94.75 91 ARG A N 1
ATOM 674 C CA . ARG A 1 91 ? -5.353 -6.341 10.174 1.00 94.75 91 ARG A CA 1
ATOM 675 C C . ARG A 1 91 ? -4.970 -5.567 8.912 1.00 94.75 91 ARG A C 1
ATOM 677 O O . ARG A 1 91 ? -5.134 -6.100 7.815 1.00 94.75 91 ARG A O 1
ATOM 684 N N . ILE A 1 92 ? -4.410 -4.363 9.055 1.00 95.56 92 ILE A N 1
ATOM 685 C CA . ILE A 1 92 ? -3.812 -3.590 7.954 1.00 95.56 92 ILE A CA 1
ATOM 686 C C . ILE A 1 92 ? -2.712 -4.406 7.281 1.00 95.56 92 ILE A C 1
ATOM 688 O O . ILE A 1 92 ? -2.718 -4.540 6.060 1.00 95.56 92 ILE A O 1
ATOM 692 N N . ALA A 1 93 ? -1.798 -4.987 8.061 1.00 96.06 93 ALA A N 1
ATOM 693 C CA . ALA A 1 93 ? -0.694 -5.786 7.540 1.00 96.06 93 ALA A CA 1
ATOM 694 C C . ALA A 1 93 ? -1.183 -7.016 6.757 1.00 96.06 93 ALA A C 1
ATOM 696 O O . ALA A 1 93 ? -0.683 -7.295 5.667 1.00 96.06 93 ALA A O 1
ATOM 697 N N . VAL A 1 94 ? -2.192 -7.723 7.273 1.00 96.94 94 VAL A N 1
ATOM 698 C CA . VAL A 1 94 ? -2.767 -8.904 6.613 1.00 96.94 94 VAL A CA 1
ATOM 699 C C . VAL A 1 94 ? -3.464 -8.537 5.302 1.00 96.94 94 VAL A C 1
ATOM 701 O O . VAL A 1 94 ? -3.202 -9.164 4.272 1.00 96.94 94 VAL A O 1
ATOM 704 N N . TRP A 1 95 ? -4.309 -7.502 5.303 1.00 97.75 95 TRP A N 1
ATOM 705 C CA . TRP A 1 95 ? -4.978 -7.037 4.084 1.00 97.75 95 TRP A CA 1
ATOM 706 C C . TRP A 1 95 ? -3.989 -6.488 3.051 1.00 97.75 95 TRP A C 1
ATOM 708 O O . TRP A 1 95 ? -4.096 -6.812 1.866 1.00 97.75 95 TRP A O 1
ATOM 718 N N . HIS A 1 96 ? -2.987 -5.723 3.495 1.00 97.88 96 HIS A N 1
ATOM 719 C CA . HIS A 1 96 ? -1.901 -5.241 2.642 1.00 97.88 96 HIS A CA 1
ATOM 720 C C . HIS A 1 96 ? -1.160 -6.407 1.983 1.00 97.88 96 HIS A C 1
ATOM 722 O O . HIS A 1 96 ? -1.056 -6.448 0.758 1.00 97.88 96 HIS A O 1
ATOM 728 N N . GLY A 1 97 ? -0.743 -7.409 2.762 1.00 97.88 97 GLY A N 1
ATOM 729 C CA . GLY A 1 97 ? -0.071 -8.599 2.243 1.00 97.88 97 GLY A CA 1
ATOM 730 C C . GLY A 1 97 ? -0.923 -9.381 1.238 1.00 97.88 97 GLY A C 1
ATOM 731 O O . GLY A 1 97 ? -0.413 -9.827 0.205 1.00 97.88 97 GLY A O 1
ATOM 732 N N . TYR A 1 98 ? -2.231 -9.502 1.489 1.00 98.31 98 TYR A N 1
ATOM 733 C CA . TYR A 1 98 ? -3.168 -10.137 0.561 1.00 98.31 98 TYR A CA 1
ATOM 734 C C . TYR A 1 98 ? -3.226 -9.410 -0.793 1.00 98.31 98 TYR A C 1
ATOM 736 O O . TYR A 1 98 ? -3.034 -10.040 -1.839 1.00 98.31 98 TYR A O 1
ATOM 744 N N . TRP A 1 99 ? -3.446 -8.091 -0.794 1.00 98.50 99 TRP A N 1
ATOM 745 C CA . TRP A 1 99 ? -3.533 -7.298 -2.026 1.00 98.50 99 TRP A CA 1
ATOM 746 C C . TRP A 1 99 ? -2.200 -7.202 -2.765 1.00 98.50 99 TRP A C 1
ATOM 748 O O . TRP A 1 99 ? -2.175 -7.353 -3.989 1.00 98.50 99 TRP A O 1
ATOM 758 N N . LEU A 1 100 ? -1.094 -7.031 -2.039 1.00 98.25 100 LEU A N 1
ATOM 759 C CA . LEU A 1 100 ? 0.257 -7.048 -2.597 1.00 98.25 100 LEU A CA 1
ATOM 760 C C . LEU A 1 100 ? 0.516 -8.367 -3.320 1.00 98.25 100 LEU A C 1
ATOM 762 O O . LEU A 1 100 ? 0.898 -8.374 -4.491 1.00 98.25 100 LEU A O 1
ATOM 766 N N . GLY A 1 101 ? 0.267 -9.492 -2.644 1.00 98.19 101 GLY A N 1
ATOM 767 C CA . GLY A 1 101 ? 0.470 -10.819 -3.215 1.00 98.19 101 GLY A CA 1
ATOM 768 C C . GLY A 1 101 ? -0.433 -11.078 -4.420 1.00 98.19 101 GLY A C 1
ATOM 769 O O . GLY A 1 101 ? 0.015 -11.671 -5.399 1.00 98.19 101 GLY A O 1
ATOM 770 N N . SER A 1 102 ? -1.686 -10.619 -4.369 1.00 98.38 102 SER A N 1
ATOM 771 C CA . SER A 1 102 ? -2.622 -10.714 -5.494 1.00 98.38 102 SER A CA 1
ATOM 772 C C . SER A 1 102 ? -2.122 -9.935 -6.712 1.00 98.38 102 SER A C 1
ATOM 774 O O . SER A 1 102 ? -2.030 -10.494 -7.804 1.00 98.38 102 SER A O 1
ATOM 776 N N . THR A 1 103 ? -1.716 -8.680 -6.507 1.00 98.50 103 THR A N 1
ATOM 777 C CA . THR A 1 103 ? -1.221 -7.793 -7.569 1.00 98.50 103 THR A CA 1
ATOM 778 C C . THR A 1 103 ? 0.057 -8.334 -8.190 1.00 98.50 103 THR A C 1
ATOM 780 O O . THR A 1 103 ? 0.141 -8.459 -9.407 1.00 98.50 103 THR A O 1
ATOM 783 N N . ARG A 1 104 ? 1.025 -8.745 -7.359 1.00 98.44 104 ARG A N 1
ATOM 784 C CA . ARG A 1 104 ? 2.269 -9.359 -7.832 1.00 98.44 104 ARG A CA 1
ATOM 785 C C . ARG A 1 104 ? 1.992 -10.596 -8.684 1.00 98.44 104 ARG A C 1
ATOM 787 O O . ARG A 1 104 ? 2.524 -10.699 -9.779 1.00 98.44 104 ARG A O 1
ATOM 794 N N . ARG A 1 105 ? 1.149 -11.523 -8.209 1.00 98.62 105 ARG A N 1
ATOM 795 C CA . ARG A 1 105 ? 0.821 -12.745 -8.965 1.00 98.62 105 ARG A CA 1
ATOM 796 C C . ARG A 1 105 ? 0.120 -12.439 -10.285 1.00 98.62 105 ARG A C 1
ATOM 798 O O . ARG A 1 105 ? 0.357 -13.143 -11.259 1.00 98.62 105 ARG A O 1
ATOM 805 N N . ALA A 1 106 ? -0.746 -11.426 -10.314 1.00 98.50 106 ALA A N 1
ATOM 806 C CA . ALA A 1 106 ? -1.378 -10.982 -11.550 1.00 98.50 106 ALA A CA 1
ATOM 807 C C . ALA A 1 106 ? -0.335 -10.439 -12.536 1.00 98.50 106 ALA A C 1
ATOM 809 O O . ALA A 1 106 ? -0.287 -10.904 -13.667 1.00 98.50 106 ALA A O 1
ATOM 810 N N . ALA A 1 107 ? 0.555 -9.554 -12.083 1.00 98.12 107 ALA A N 1
ATOM 811 C CA . ALA A 1 107 ? 1.628 -9.005 -12.909 1.00 98.12 107 ALA A CA 1
ATOM 812 C C . ALA A 1 107 ? 2.614 -10.077 -13.410 1.00 98.12 107 ALA A C 1
ATOM 814 O O . ALA A 1 107 ? 2.992 -10.061 -14.578 1.00 98.12 107 ALA A O 1
ATOM 815 N N . ASP A 1 108 ? 2.979 -11.038 -12.551 1.00 98.25 108 ASP A N 1
ATOM 816 C CA . ASP A 1 108 ? 3.823 -12.188 -12.902 1.00 98.25 108 ASP A CA 1
ATOM 817 C C . ASP A 1 108 ? 3.160 -13.046 -13.996 1.00 98.25 108 ASP A C 1
ATOM 819 O O . ASP A 1 108 ? 3.803 -13.404 -14.983 1.00 98.25 108 ASP A O 1
ATOM 823 N N . ARG A 1 109 ? 1.865 -13.359 -13.840 1.00 98.44 109 ARG A N 1
ATOM 824 C CA . ARG A 1 109 ? 1.083 -14.140 -14.813 1.00 98.44 109 ARG A CA 1
ATOM 825 C C . ARG A 1 109 ? 0.959 -13.416 -16.152 1.00 98.44 109 ARG A C 1
ATOM 827 O O . ARG A 1 109 ? 1.099 -14.050 -17.194 1.00 98.44 109 ARG A O 1
ATOM 834 N N . ASP A 1 110 ? 0.702 -12.114 -16.108 1.00 98.19 110 ASP A N 1
ATOM 835 C CA . ASP A 1 110 ? 0.456 -11.289 -17.291 1.00 98.19 110 ASP A CA 1
ATOM 836 C C . ASP A 1 110 ? 1.771 -10.789 -17.930 1.00 98.19 110 ASP A C 1
ATOM 838 O O . ASP A 1 110 ? 1.738 -10.083 -18.934 1.00 98.19 110 ASP A O 1
ATOM 842 N N . GLN A 1 111 ? 2.926 -11.179 -17.369 1.00 97.31 111 GLN A N 1
ATOM 843 C CA . GLN A 1 111 ? 4.274 -10.851 -17.848 1.00 97.31 111 GLN A CA 1
ATOM 844 C C . GLN A 1 111 ? 4.477 -9.350 -18.091 1.00 97.31 111 GLN A C 1
ATOM 846 O O . GLN A 1 111 ? 5.034 -8.934 -19.110 1.00 97.31 111 GLN A O 1
ATOM 851 N N . ILE A 1 112 ? 4.016 -8.524 -17.150 1.00 96.81 112 ILE A N 1
ATOM 852 C CA . ILE A 1 112 ? 4.131 -7.070 -17.266 1.00 96.81 112 ILE A CA 1
ATOM 853 C C . ILE A 1 112 ? 5.615 -6.677 -17.357 1.00 96.81 112 ILE A C 1
ATOM 855 O O . ILE A 1 112 ? 6.448 -7.083 -16.554 1.00 96.81 112 ILE A O 1
ATOM 859 N N . ALA A 1 113 ? 5.973 -5.877 -18.360 1.00 97.12 113 ALA A N 1
ATOM 860 C CA . ALA A 1 113 ? 7.326 -5.343 -18.456 1.00 97.12 113 ALA A CA 1
ATOM 861 C C . ALA A 1 113 ? 7.558 -4.257 -17.394 1.00 97.12 113 ALA A C 1
ATOM 863 O O . ALA A 1 113 ? 6.641 -3.532 -17.014 1.00 97.12 113 ALA A O 1
ATOM 864 N N . CYS A 1 114 ? 8.814 -4.079 -16.980 1.00 97.19 114 CYS A N 1
ATOM 865 C CA . CYS A 1 114 ? 9.216 -3.078 -15.988 1.00 97.19 114 CYS A CA 1
ATOM 866 C C . CYS A 1 114 ? 10.071 -1.957 -16.613 1.00 97.19 114 CYS A C 1
ATOM 868 O O . CYS A 1 114 ? 11.252 -1.833 -16.272 1.00 97.19 114 CYS A O 1
ATOM 870 N N . PRO A 1 115 ? 9.529 -1.149 -17.549 1.00 97.12 115 PRO A N 1
ATOM 871 C CA . PRO A 1 115 ? 10.261 -0.024 -18.120 1.00 97.12 115 PRO A CA 1
ATOM 872 C C . PRO A 1 115 ? 10.488 1.067 -17.067 1.00 97.12 115 PRO A C 1
ATOM 874 O O . PRO A 1 115 ? 9.706 1.213 -16.127 1.00 97.12 115 PRO A O 1
ATOM 877 N N . ALA A 1 116 ? 11.540 1.871 -17.245 1.00 95.25 116 ALA A N 1
ATOM 878 C CA . ALA A 1 116 ? 11.935 2.903 -16.282 1.00 95.25 116 ALA A CA 1
ATOM 879 C C . ALA A 1 116 ? 10.790 3.868 -15.915 1.00 95.25 116 ALA A C 1
ATOM 881 O O . ALA A 1 116 ? 10.648 4.222 -14.748 1.00 95.25 116 ALA A O 1
ATOM 882 N N . GLU A 1 117 ? 9.943 4.231 -16.880 1.00 95.25 117 GLU A N 1
ATOM 883 C CA . GLU A 1 117 ? 8.783 5.105 -16.669 1.00 95.25 117 GLU A CA 1
ATOM 884 C C . GLU A 1 117 ? 7.768 4.512 -15.681 1.00 95.25 117 GLU A C 1
ATOM 886 O O . GLU A 1 117 ? 7.364 5.184 -14.730 1.00 95.25 117 GLU A O 1
ATOM 891 N N . LEU A 1 118 ? 7.431 3.224 -15.832 1.00 93.00 118 LEU A N 1
ATOM 892 C CA . LEU A 1 118 ? 6.564 2.518 -14.887 1.00 93.00 118 LEU A CA 1
ATOM 893 C C . LEU A 1 118 ? 7.183 2.520 -13.486 1.00 93.00 118 LEU A C 1
ATOM 895 O O . LEU A 1 118 ? 6.496 2.788 -12.504 1.00 93.00 118 LEU A O 1
ATOM 899 N N . LEU A 1 119 ? 8.489 2.253 -13.381 1.00 93.19 119 LEU A N 1
ATOM 900 C CA . LEU A 1 119 ? 9.179 2.214 -12.090 1.00 93.19 119 LEU A CA 1
ATOM 901 C C . LEU A 1 119 ? 9.170 3.575 -11.386 1.00 93.19 119 LEU A C 1
ATOM 903 O O . LEU A 1 119 ? 8.988 3.630 -10.169 1.00 93.19 119 LEU A O 1
ATOM 907 N N . THR A 1 120 ? 9.371 4.662 -12.130 1.00 94.12 120 THR A N 1
ATOM 908 C CA . THR A 1 120 ? 9.274 6.031 -11.606 1.00 94.12 120 THR A CA 1
ATOM 909 C C . THR A 1 120 ? 7.856 6.315 -11.124 1.00 94.12 120 THR A C 1
ATOM 911 O O . THR A 1 120 ? 7.677 6.664 -9.958 1.00 94.12 120 THR A O 1
ATOM 914 N N . SER A 1 121 ? 6.850 6.037 -11.957 1.00 94.38 121 SER A N 1
ATOM 915 C CA . SER A 1 121 ? 5.440 6.251 -11.617 1.00 94.38 121 SER A CA 1
ATOM 916 C C . SER A 1 121 ? 5.006 5.469 -10.369 1.00 94.38 121 SER A C 1
ATOM 918 O O . SER A 1 121 ? 4.323 6.006 -9.497 1.00 94.38 121 SER A O 1
ATOM 920 N N . LEU A 1 122 ? 5.451 4.217 -10.215 1.00 93.56 122 LEU A N 1
ATOM 921 C CA . LEU A 1 122 ? 5.142 3.397 -9.039 1.00 93.56 122 LEU A CA 1
ATOM 922 C C . LEU A 1 122 ? 5.746 3.964 -7.750 1.00 93.56 122 LEU A C 1
ATOM 924 O O . LEU A 1 122 ? 5.073 3.987 -6.719 1.00 93.56 122 LEU A O 1
ATOM 928 N N . ARG A 1 123 ? 6.997 4.439 -7.799 1.00 93.81 123 ARG A N 1
ATOM 929 C CA . ARG A 1 123 ? 7.654 5.069 -6.642 1.00 93.81 123 ARG A CA 1
ATOM 930 C C . ARG A 1 123 ? 6.988 6.388 -6.276 1.00 93.81 123 ARG A C 1
ATOM 932 O O . ARG A 1 123 ? 6.729 6.626 -5.101 1.00 93.81 123 ARG A O 1
ATOM 939 N N . GLU A 1 124 ? 6.677 7.220 -7.267 1.00 94.94 124 GLU A N 1
ATOM 940 C CA . GLU A 1 124 ? 5.962 8.483 -7.066 1.00 94.94 124 GLU A CA 1
ATOM 941 C C . GLU A 1 124 ? 4.573 8.254 -6.478 1.00 94.94 124 GLU A C 1
ATOM 943 O O . GLU A 1 124 ? 4.180 8.954 -5.548 1.00 94.94 124 GLU A O 1
ATOM 948 N N . ARG A 1 125 ? 3.856 7.232 -6.954 1.00 93.94 125 ARG A N 1
ATOM 949 C CA . ARG A 1 125 ? 2.559 6.835 -6.404 1.00 93.94 125 ARG A CA 1
ATOM 950 C C . ARG A 1 125 ? 2.676 6.385 -4.949 1.00 93.94 125 ARG A C 1
ATOM 952 O O . ARG A 1 125 ? 1.897 6.851 -4.122 1.00 93.94 125 ARG A O 1
ATOM 959 N N . ALA A 1 1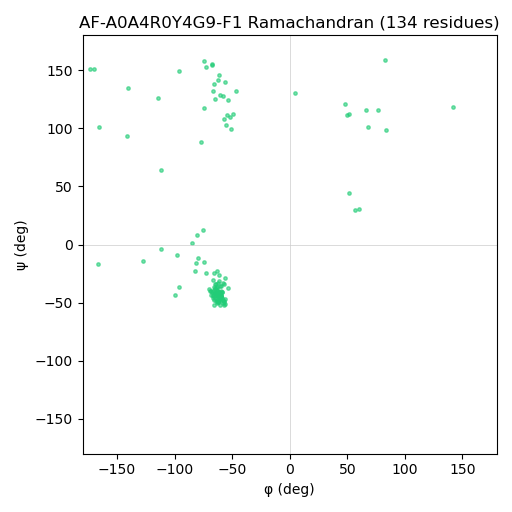26 ? 3.631 5.512 -4.625 1.00 92.62 126 ALA A N 1
ATOM 960 C CA . ALA A 1 126 ? 3.847 5.050 -3.253 1.00 92.62 126 ALA A CA 1
ATOM 961 C C . ALA A 1 126 ? 4.229 6.211 -2.316 1.00 92.62 126 ALA A C 1
ATOM 963 O O . ALA A 1 126 ? 3.659 6.354 -1.238 1.00 92.62 126 ALA A O 1
ATOM 964 N N . GLU A 1 127 ? 5.125 7.103 -2.743 1.00 94.12 127 GLU A N 1
ATO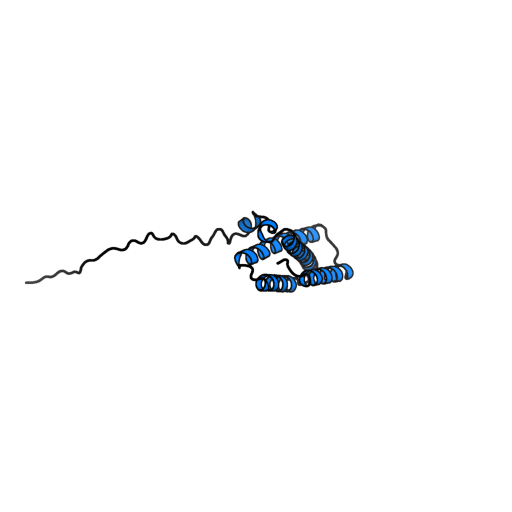M 965 C CA . GLU A 1 127 ? 5.459 8.306 -1.971 1.00 94.12 127 GLU A CA 1
ATOM 966 C C . GLU A 1 127 ? 4.272 9.262 -1.831 1.00 94.12 127 GLU A C 1
ATOM 968 O O . GLU A 1 127 ? 4.039 9.803 -0.752 1.00 94.12 127 GLU A O 1
ATOM 973 N N . GLY A 1 128 ? 3.501 9.461 -2.900 1.00 93.00 128 GLY A N 1
ATOM 974 C CA . GLY A 1 128 ? 2.303 10.292 -2.890 1.00 93.00 128 GLY A CA 1
ATOM 975 C C . GLY A 1 128 ? 1.288 9.794 -1.868 1.00 93.00 128 GLY A C 1
ATOM 976 O O . GLY A 1 128 ? 0.817 10.576 -1.049 1.00 93.00 128 GLY A O 1
ATOM 977 N N . LEU A 1 129 ? 1.030 8.485 -1.843 1.00 91.94 129 LEU A N 1
ATOM 978 C CA . LEU A 1 129 ? 0.127 7.858 -0.878 1.00 91.94 129 LEU A CA 1
ATOM 979 C C . LEU A 1 129 ? 0.600 8.013 0.576 1.00 91.94 129 LEU A C 1
ATOM 981 O O . LEU A 1 129 ? -0.243 8.169 1.449 1.00 91.94 129 LEU A O 1
ATOM 985 N N . LEU A 1 130 ? 1.913 8.024 0.841 1.00 90.88 130 LEU A N 1
ATOM 986 C CA . LEU A 1 130 ? 2.450 8.300 2.184 1.00 90.88 130 LEU A CA 1
ATOM 987 C C . LEU A 1 130 ? 2.339 9.773 2.590 1.00 90.88 130 LEU A C 1
ATOM 989 O O . LEU A 1 130 ? 2.370 10.081 3.776 1.00 90.88 130 LEU A O 1
ATOM 993 N N . ARG A 1 131 ? 2.278 10.705 1.635 1.00 90.19 131 ARG A N 1
ATOM 994 C CA . ARG A 1 131 ? 2.113 12.138 1.936 1.00 90.19 131 ARG A CA 1
ATOM 995 C C . ARG A 1 131 ? 0.662 12.519 2.181 1.00 90.19 131 ARG A C 1
ATOM 997 O O . ARG A 1 131 ? 0.414 13.543 2.811 1.00 90.19 131 ARG A O 1
ATOM 1004 N N . LEU A 1 132 ? -0.280 11.735 1.663 1.00 84.25 132 LEU A N 1
ATOM 1005 C CA . LEU A 1 132 ? -1.687 11.923 1.977 1.00 84.25 132 LEU A CA 1
ATOM 1006 C C . LEU A 1 132 ? -1.886 11.644 3.463 1.00 84.25 132 LEU A C 1
ATOM 1008 O O . LEU A 1 132 ? -1.510 10.580 3.952 1.00 84.25 132 LEU A O 1
ATOM 1012 N N . ALA A 1 133 ? -2.472 12.609 4.169 1.00 71.44 133 ALA A N 1
ATOM 1013 C CA . ALA A 1 133 ? -2.847 12.401 5.553 1.00 71.44 133 ALA A CA 1
ATOM 1014 C C . ALA A 1 133 ? -3.814 11.204 5.620 1.00 71.44 133 ALA A C 1
ATOM 1016 O O . ALA A 1 133 ? -4.798 11.181 4.867 1.00 71.44 133 ALA A O 1
ATOM 1017 N N . PRO A 1 134 ? -3.538 10.201 6.468 1.00 70.75 134 PRO A N 1
ATOM 1018 C CA . PRO A 1 134 ? -4.526 9.178 6.757 1.00 70.75 134 PRO A CA 1
ATOM 1019 C C . PRO A 1 134 ? -5.753 9.837 7.403 1.00 70.75 134 PRO A C 1
ATOM 1021 O O . PRO A 1 134 ? -5.636 10.864 8.075 1.00 70.75 134 PRO A O 1
ATOM 1024 N N . ALA A 1 135 ? -6.939 9.299 7.122 1.00 64.12 135 ALA A N 1
ATOM 1025 C CA . ALA A 1 135 ? -8.183 9.905 7.593 1.00 64.12 135 ALA A CA 1
ATOM 1026 C C . ALA A 1 135 ? -8.232 9.817 9.128 1.00 64.12 135 ALA A C 1
ATOM 1028 O O . ALA A 1 135 ? -7.839 8.773 9.667 1.00 64.12 135 ALA A O 1
ATOM 1029 N N . PRO A 1 136 ? -8.675 10.891 9.810 1.00 57.44 136 PRO A N 1
ATOM 1030 C CA . PRO A 1 136 ? -8.862 10.878 11.256 1.00 57.44 136 PRO A CA 1
ATOM 1031 C C . PRO A 1 136 ? -9.922 9.855 11.685 1.00 57.44 136 PRO A C 1
ATOM 1033 O O . PRO A 1 136 ? -10.884 9.622 10.915 1.00 57.44 136 PRO A O 1
#

Sequence (136 aa):
MRILPAALSALLLAGCSTARAPATPGAESDPRSLLATPLAQTLGAEEAGRIRAMAEANGMLAHCRLRWEGYFGRMTTQQRDLNRSEAEIQRIAVWHGYWLGSTRRAADRDQIACPAELLTSLRERAEGLLRLAPAP

pLDDT: mean 83.07, std 20.77, range [35.09, 98.62]

Solvent-accessible surface area (backbone atoms only — not comparable to full-atom values): 8221 Å² total; per-residue (Å²): 132,91,84,88,79,88,79,84,84,84,91,83,81,90,75,96,65,83,74,73,72,75,78,72,91,62,63,90,75,38,66,66,60,54,64,73,50,62,60,34,83,77,62,36,60,66,45,35,47,51,48,47,55,43,16,38,37,37,7,50,32,48,60,64,73,38,92,38,65,68,59,53,51,51,51,54,49,55,46,48,76,71,68,53,50,70,68,56,51,53,42,50,51,48,53,30,52,51,42,15,53,51,38,19,52,48,40,61,73,70,62,64,79,78,52,71,68,58,55,49,52,39,51,52,49,44,52,49,60,68,68,49,77,76,73,132

Secondary structure (DSSP, 8-state):
------------------------TTSTT-HHHHHSS-THHHH-HHHHHHHHHHHHHHHHHHHTT---HHHHHHHHHHHHHTT--HHHHHHHHHHHHHHHHHHHHHHHHTT----HHHHHHHHHHHHHHHHSPPP-

Foldseek 3Di:
DDDDDDDDDDDDDDDDDPPPPPPPPPQLPDLVNLVVDQLCVVQNPVLSVLLLLLLLLLLVCVLVVHDSVVLVVLVLVLCVVVVDDPSNSVSSVSSSPVSSPVNNVVCVVVVPDDDPVSVVVSVCSSVVSSPPRRDD

Radius of gyration: 26.29 Å; Cα contacts (8 Å, |Δi|>4): 99; chains: 1; bounding box: 28×64×90 Å

Mean predicted aligned error: 11.06 Å